Protein AF-A0A4Y2JJT5-F1 (afdb_monomer)

Organism: Araneus ventricosus (NCBI:txid182803)

Nearest PDB structures (foldseek):
  2rl7-assembly2_C  TM=3.312E-01  e=3.779E+00  Bos taurus
  2rl7-assembly1_A  TM=3.208E-01  e=4.537E+00  Bos taurus
  3k42-assembly1_A  TM=3.263E-01  e=5.447E+00  Bos taurus
  2rl7-assembly2_D  TM=2.898E-01  e=3.779E+00  Bos taurus
  3k43-assembly1_B  TM=3.212E-01  e=6.950E+00  Bos taurus

Sequence (111 aa):
MHGGRCIGHNSCLCPKEYRGSRCEYPLSNCEGHDRFASVGYKCMMTDKETVCNVSCSSTGMALQPPEPITYICSLDGTWHPDLKPICVSDLLEFQNHFIAALTQMPKEEDR

Solvent-accessible surface area (backbone atoms only — not comparable to full-atom values): 6390 Å² total; per-residue (Å²): 86,77,83,35,51,72,80,53,90,74,38,35,52,42,46,96,59,32,30,35,55,54,17,76,27,51,54,72,46,58,64,54,64,83,56,40,69,61,40,40,72,52,75,49,80,57,68,68,36,33,44,30,42,54,43,55,85,53,90,67,40,38,50,42,64,76,65,78,49,61,36,39,20,41,59,89,36,54,53,39,67,87,70,66,54,36,56,44,50,46,74,57,57,53,49,53,52,49,51,52,56,60,72,65,53,76,78,81,77,89,126

Mean predicted aligned error: 9.92 Å

InterPro domains:
  IPR000742 EGF-like domain [PS00022] (12-23)
  IPR000742 EGF-like domain [PS50026] (1-24)

pLDDT: mean 83.2, std 14.72, range [44.28, 96.69]

Radius of gyration: 21.82 Å; Cα contacts (8 Å, |Δi|>4): 167; chains: 1; bounding box: 47×32×73 Å

Secondary structure (DSSP, 8-state):
-TT-EEEETTEEE--TTEETTTT-EEGGGG--TTTSTTSEEEEEE-SSEEEEEEE--STTEEEESS---EEEEETTS-EES----EEEEHHHHHHHHHHHHHHTS------

Structure (mmCIF, N/CA/C/O backbone):
data_AF-A0A4Y2JJT5-F1
#
_entry.id   AF-A0A4Y2JJT5-F1
#
loop_
_atom_site.group_PDB
_atom_site.id
_atom_site.type_symbol
_atom_site.label_atom_id
_atom_site.label_alt_id
_atom_site.label_comp_id
_atom_site.label_asym_id
_atom_site.label_entity_id
_atom_site.label_seq_id
_atom_site.pdbx_PDB_ins_code
_atom_site.Cartn_x
_atom_site.Cartn_y
_atom_site.Cartn_z
_atom_site.occupancy
_atom_site.B_iso_or_equiv
_atom_site.auth_seq_id
_atom_site.auth_comp_id
_atom_site.auth_asym_id
_atom_site.auth_atom_id
_atom_site.pdbx_PDB_model_num
ATOM 1 N N . MET A 1 1 ? 12.243 -4.588 -21.760 1.00 61.12 1 MET A N 1
ATOM 2 C CA . MET A 1 1 ? 11.094 -4.729 -20.842 1.00 61.12 1 MET A CA 1
ATOM 3 C C . MET A 1 1 ? 10.263 -3.464 -20.919 1.00 61.12 1 MET A C 1
ATOM 5 O O . MET A 1 1 ? 10.859 -2.409 -21.104 1.00 61.12 1 MET A O 1
ATOM 9 N N . HIS A 1 2 ? 8.935 -3.632 -20.913 1.00 76.62 2 HIS A N 1
ATOM 10 C CA . HIS A 1 2 ? 7.842 -2.643 -20.975 1.00 76.62 2 HIS A CA 1
ATOM 11 C C . HIS A 1 2 ? 8.182 -1.205 -21.428 1.00 76.62 2 HIS A C 1
ATOM 13 O O . HIS A 1 2 ? 7.731 -0.251 -20.823 1.00 76.62 2 HIS A O 1
ATOM 19 N N . GLY A 1 3 ? 8.971 -1.016 -22.492 1.00 76.06 3 GLY A N 1
ATOM 20 C CA . GLY A 1 3 ? 9.296 0.312 -23.035 1.00 76.06 3 GLY A CA 1
ATOM 21 C C . GLY A 1 3 ? 10.244 1.194 -22.201 1.00 76.06 3 GLY A C 1
ATOM 22 O O . GLY A 1 3 ? 10.357 2.380 -22.500 1.00 76.06 3 GLY A O 1
ATOM 23 N N . GLY A 1 4 ? 10.930 0.663 -21.182 1.00 81.44 4 GLY A N 1
ATOM 24 C CA . GLY A 1 4 ? 11.879 1.439 -20.371 1.00 81.44 4 GLY A CA 1
ATOM 25 C C . GLY A 1 4 ? 13.192 1.773 -21.096 1.00 81.44 4 GLY A C 1
ATOM 26 O O . GLY A 1 4 ? 13.672 0.995 -21.924 1.00 81.44 4 GLY A O 1
ATOM 27 N N . ARG A 1 5 ? 13.811 2.914 -20.757 1.00 86.75 5 ARG A N 1
ATOM 28 C CA . ARG A 1 5 ? 15.121 3.340 -21.289 1.00 86.75 5 ARG A CA 1
ATOM 29 C C . ARG A 1 5 ? 16.217 3.135 -20.249 1.00 86.75 5 ARG A C 1
ATOM 31 O O . ARG A 1 5 ? 16.255 3.844 -19.248 1.00 86.75 5 ARG A O 1
ATOM 38 N N . CYS A 1 6 ? 17.131 2.203 -20.497 1.00 85.31 6 CYS 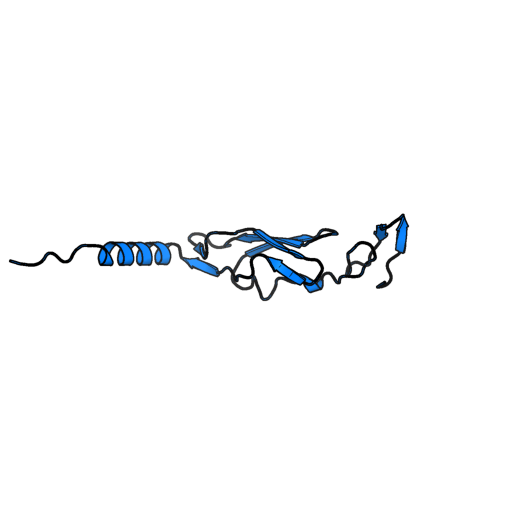A N 1
ATOM 39 C CA . CYS A 1 6 ? 18.235 1.937 -19.577 1.00 85.31 6 CYS A CA 1
ATOM 40 C C . CYS A 1 6 ? 19.325 3.006 -19.683 1.00 85.31 6 CYS A C 1
ATOM 42 O O . CYS A 1 6 ? 19.784 3.331 -20.777 1.00 85.31 6 CYS A O 1
ATOM 44 N N . ILE A 1 7 ? 19.688 3.582 -18.537 1.00 87.50 7 ILE A N 1
ATOM 45 C CA . ILE A 1 7 ? 20.635 4.702 -18.424 1.00 87.50 7 ILE A CA 1
ATOM 46 C C . ILE A 1 7 ? 21.946 4.299 -17.738 1.00 87.50 7 ILE A C 1
ATOM 48 O O . ILE A 1 7 ? 22.876 5.097 -17.687 1.00 87.50 7 ILE A O 1
ATOM 52 N N . GLY A 1 8 ? 22.042 3.063 -17.244 1.00 79.81 8 GLY A N 1
ATOM 53 C CA . GLY A 1 8 ? 23.246 2.501 -16.640 1.00 79.81 8 GLY A CA 1
ATOM 54 C C . GLY A 1 8 ? 23.084 1.014 -16.326 1.00 79.81 8 GLY A C 1
ATOM 55 O O . GLY A 1 8 ? 22.055 0.408 -16.634 1.00 79.81 8 GLY A O 1
ATOM 56 N N . HIS A 1 9 ? 24.098 0.420 -15.694 1.00 77.69 9 HIS A N 1
ATOM 57 C CA . HIS A 1 9 ? 24.015 -0.962 -15.219 1.00 77.69 9 HIS A CA 1
ATOM 58 C C . HIS A 1 9 ? 22.890 -1.099 -14.185 1.00 77.69 9 HIS A C 1
ATOM 60 O O . HIS A 1 9 ? 22.898 -0.414 -13.167 1.00 77.69 9 HIS A O 1
ATOM 66 N N . ASN A 1 10 ? 21.929 -1.986 -14.460 1.00 74.00 10 ASN A N 1
ATOM 67 C CA . ASN A 1 10 ? 20.765 -2.280 -13.611 1.00 74.00 10 ASN A CA 1
ATOM 68 C C . ASN A 1 10 ? 19.880 -1.068 -13.265 1.00 74.00 10 ASN A C 1
ATOM 70 O O . ASN A 1 10 ? 19.133 -1.114 -12.290 1.00 74.00 10 ASN A O 1
ATOM 74 N N . SER A 1 11 ? 19.953 0.009 -14.053 1.00 79.06 11 SER A N 1
ATOM 75 C CA . SER A 1 11 ? 19.141 1.207 -13.854 1.00 79.06 11 SER A CA 1
ATOM 76 C C . SER A 1 11 ? 18.452 1.603 -15.154 1.00 79.06 11 SER A C 1
ATOM 78 O O . SER A 1 11 ? 19.098 1.984 -16.140 1.00 79.06 11 SER A O 1
ATOM 80 N N . CYS A 1 12 ? 17.123 1.509 -15.152 1.00 86.44 12 CYS A N 1
ATOM 81 C CA . CYS A 1 12 ? 16.289 1.888 -16.280 1.00 86.44 12 CYS A CA 1
ATOM 82 C C . CYS A 1 12 ? 15.226 2.906 -15.865 1.00 86.44 12 CYS A C 1
ATOM 84 O O . CYS A 1 12 ? 14.631 2.820 -14.797 1.00 86.44 12 CYS A O 1
ATOM 86 N N . LEU A 1 13 ? 15.002 3.889 -16.736 1.00 88.88 13 LEU A N 1
ATOM 87 C CA . LEU A 1 13 ? 13.892 4.823 -16.637 1.00 88.88 13 LEU A CA 1
ATOM 88 C C . LEU A 1 13 ? 12.639 4.121 -17.144 1.00 88.88 13 LEU A C 1
ATOM 90 O O . LEU A 1 13 ? 12.539 3.811 -18.335 1.00 88.88 13 LEU A O 1
ATOM 94 N N . CYS A 1 14 ? 11.712 3.859 -16.234 1.00 89.31 14 CYS A N 1
ATOM 95 C CA . CYS A 1 14 ? 10.481 3.149 -16.539 1.00 89.31 14 CYS A CA 1
ATOM 96 C C . CYS A 1 14 ? 9.358 4.104 -16.948 1.00 89.31 14 CYS A C 1
ATOM 98 O O . CYS A 1 14 ? 9.336 5.255 -16.498 1.00 89.31 14 CYS A O 1
ATOM 100 N N . PRO A 1 15 ? 8.412 3.646 -17.789 1.00 91.19 15 PRO A N 1
ATOM 101 C CA . PRO A 1 15 ? 7.136 4.333 -17.940 1.00 91.19 15 PRO A CA 1
ATOM 102 C C . PRO A 1 15 ? 6.416 4.448 -16.597 1.00 91.19 15 PRO A C 1
ATOM 104 O O . PRO A 1 15 ? 6.734 3.732 -15.647 1.00 91.19 15 PRO A O 1
ATOM 107 N N . LYS A 1 16 ? 5.417 5.331 -16.534 1.00 88.88 16 LYS A N 1
ATOM 108 C CA . LYS A 1 16 ? 4.711 5.657 -15.288 1.00 88.88 16 LYS A CA 1
ATOM 109 C C . LYS A 1 16 ? 3.995 4.458 -14.673 1.00 88.88 16 LYS A C 1
ATOM 111 O O . LYS A 1 16 ? 3.671 4.509 -13.499 1.00 88.88 16 LYS A O 1
ATOM 116 N N . GLU A 1 17 ? 3.756 3.408 -15.445 1.00 91.44 17 GLU A N 1
ATOM 117 C CA . GLU A 1 17 ? 2.997 2.226 -15.057 1.00 91.44 17 GLU A CA 1
ATOM 118 C C . GLU A 1 17 ? 3.892 1.047 -14.647 1.00 91.44 17 GLU A C 1
ATOM 120 O O . GLU A 1 17 ? 3.366 0.006 -14.266 1.00 91.44 17 GLU A O 1
ATOM 125 N N . TYR A 1 18 ? 5.224 1.184 -14.699 1.00 92.19 18 TYR A N 1
ATOM 126 C CA . TYR A 1 18 ? 6.166 0.089 -14.439 1.00 92.19 18 TYR A CA 1
ATOM 127 C C . TYR A 1 18 ? 7.321 0.498 -13.520 1.00 92.19 18 TYR A C 1
ATOM 129 O O . TYR A 1 18 ? 7.707 1.662 -13.441 1.00 92.19 18 TYR A O 1
ATOM 137 N N . ARG A 1 19 ? 7.914 -0.492 -12.851 1.00 91.12 19 ARG A N 1
ATOM 138 C CA . ARG A 1 19 ? 9.062 -0.354 -11.946 1.00 91.12 19 ARG A CA 1
ATOM 139 C C . ARG A 1 19 ? 9.942 -1.607 -11.944 1.00 91.12 19 ARG A C 1
ATOM 141 O O . ARG A 1 19 ? 9.640 -2.596 -12.612 1.00 91.12 19 ARG A O 1
ATOM 148 N N . GLY A 1 20 ? 11.027 -1.553 -11.176 1.00 88.56 20 GLY A N 1
ATOM 149 C CA . GLY A 1 20 ? 12.063 -2.583 -11.117 1.00 88.56 20 GLY A CA 1
ATOM 150 C C . GLY A 1 20 ? 13.293 -2.219 -11.946 1.00 88.56 20 GLY A C 1
ATOM 151 O O . GLY A 1 20 ? 13.279 -1.275 -12.737 1.00 88.56 20 GLY A O 1
ATOM 152 N N . SER A 1 21 ? 14.372 -2.981 -11.758 1.00 87.94 21 SER A N 1
ATOM 153 C CA . SER A 1 21 ? 15.687 -2.728 -12.374 1.00 87.94 21 SER A CA 1
ATOM 154 C C . SER A 1 21 ? 15.654 -2.670 -13.902 1.00 87.94 21 SER A C 1
ATOM 156 O O . SER A 1 21 ? 16.507 -2.047 -14.537 1.00 87.94 21 SER A O 1
ATOM 158 N N . ARG A 1 22 ? 14.658 -3.325 -14.495 1.00 87.50 22 ARG A N 1
ATOM 159 C CA . ARG A 1 22 ? 14.451 -3.437 -15.930 1.00 87.50 22 ARG A CA 1
ATOM 160 C C . ARG A 1 22 ? 13.030 -3.034 -16.326 1.00 87.50 22 ARG A C 1
ATOM 162 O O . ARG A 1 22 ? 12.684 -3.233 -17.483 1.00 87.50 22 ARG A O 1
ATOM 169 N N . CYS A 1 23 ? 12.240 -2.423 -15.442 1.00 89.75 23 CYS A N 1
ATOM 170 C CA . CYS A 1 23 ? 10.835 -2.075 -15.684 1.00 89.75 23 CYS A CA 1
ATOM 171 C C . CYS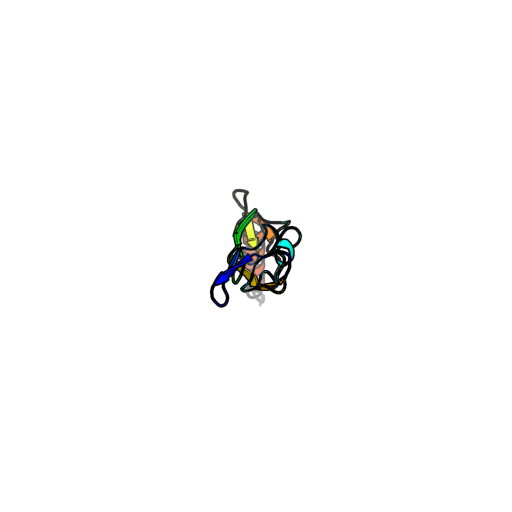 A 1 23 ? 9.953 -3.302 -15.924 1.00 89.75 23 CYS A C 1
ATOM 173 O O . CYS A 1 23 ? 9.192 -3.350 -16.887 1.00 89.75 23 CYS A O 1
ATOM 175 N N . GLU A 1 24 ? 10.130 -4.327 -15.102 1.00 89.69 24 GLU A N 1
ATOM 176 C CA . GLU A 1 24 ? 9.519 -5.644 -15.239 1.00 89.69 24 GLU A CA 1
ATOM 177 C C . GLU A 1 24 ? 8.242 -5.840 -14.419 1.00 89.69 24 GLU A C 1
ATOM 179 O O . GLU A 1 24 ? 7.481 -6.761 -14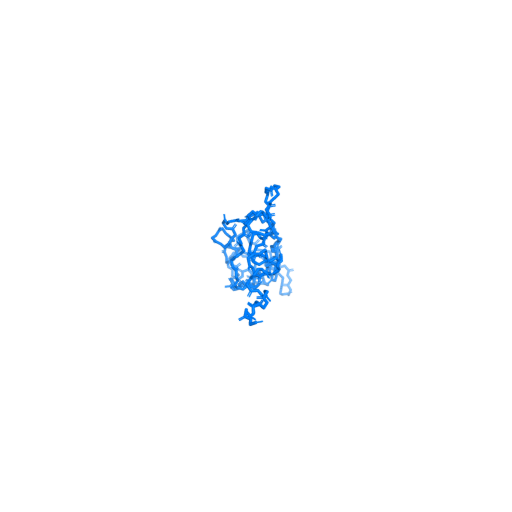.704 1.00 89.69 24 GLU A O 1
ATOM 184 N N . TYR A 1 25 ? 7.981 -4.962 -13.451 1.00 93.06 25 TYR A N 1
ATOM 185 C CA . TYR A 1 25 ? 6.827 -5.062 -12.564 1.00 93.06 25 TYR A CA 1
ATOM 186 C C . TYR A 1 25 ? 5.868 -3.901 -12.812 1.00 93.06 25 TYR A C 1
ATOM 188 O O . TYR A 1 25 ? 6.292 -2.747 -12.705 1.00 93.06 25 TYR A O 1
ATOM 196 N N . PRO A 1 26 ? 4.590 -4.147 -13.136 1.00 93.25 26 PRO A N 1
ATOM 197 C CA . PRO A 1 26 ? 3.615 -3.074 -13.229 1.00 93.25 26 PRO A CA 1
ATOM 198 C C . PRO A 1 26 ? 3.312 -2.500 -11.836 1.00 93.25 26 PRO A C 1
ATOM 200 O O . PRO A 1 26 ? 3.289 -3.220 -10.836 1.00 93.25 26 PRO A O 1
ATOM 203 N N . LEU A 1 27 ? 3.051 -1.194 -11.756 1.00 91.31 27 LEU A N 1
ATOM 204 C CA . LEU A 1 27 ? 2.646 -0.544 -10.503 1.00 91.31 27 LEU A CA 1
ATOM 205 C C . LEU A 1 27 ? 1.313 -1.091 -9.975 1.00 91.31 27 LEU A C 1
ATOM 207 O O . LEU A 1 27 ? 1.120 -1.150 -8.762 1.00 91.31 27 LEU A O 1
ATOM 211 N N . SER A 1 28 ? 0.435 -1.559 -10.869 1.00 92.38 28 SER A N 1
ATOM 212 C CA . SER A 1 28 ? -0.867 -2.146 -10.527 1.00 92.38 28 SER A CA 1
ATOM 213 C C . SER A 1 28 ? -0.772 -3.423 -9.689 1.00 92.38 28 SER A C 1
ATOM 215 O O . SER A 1 28 ? -1.748 -3.788 -9.045 1.00 92.38 28 SER A O 1
ATOM 217 N N . ASN A 1 29 ? 0.394 -4.083 -9.628 1.00 93.50 29 ASN A N 1
ATOM 218 C CA . ASN A 1 29 ? 0.605 -5.224 -8.726 1.00 93.50 29 ASN A CA 1
ATOM 219 C C . ASN A 1 29 ? 0.296 -4.878 -7.260 1.00 93.50 29 ASN A C 1
ATOM 221 O O . ASN A 1 29 ? -0.081 -5.750 -6.486 1.00 93.50 29 ASN A O 1
ATOM 225 N N . CYS A 1 30 ? 0.462 -3.609 -6.880 1.00 93.12 30 CYS A N 1
ATOM 226 C CA . CYS A 1 30 ? 0.270 -3.121 -5.518 1.00 93.12 30 CYS A CA 1
ATOM 227 C C . CYS A 1 30 ? -0.909 -2.149 -5.402 1.00 93.12 30 CYS A C 1
ATOM 229 O O . CYS A 1 30 ? -0.899 -1.251 -4.558 1.00 93.12 30 CYS A O 1
ATOM 231 N N . GLU A 1 31 ? -1.929 -2.296 -6.245 1.00 86.31 31 GLU A N 1
ATOM 232 C CA . GLU A 1 31 ? -3.149 -1.505 -6.121 1.00 86.31 31 GLU A CA 1
ATOM 233 C C . GLU A 1 31 ? -3.942 -1.950 -4.877 1.00 86.31 31 GLU A C 1
ATOM 235 O O . GLU A 1 31 ? -4.457 -3.062 -4.792 1.00 86.31 31 GLU A O 1
ATOM 240 N N . GLY A 1 32 ? -3.988 -1.087 -3.858 1.00 75.00 32 GLY A N 1
ATOM 241 C CA . GLY A 1 32 ? -4.528 -1.410 -2.531 1.00 75.00 32 GLY A CA 1
ATOM 242 C C . GLY A 1 32 ? -6.048 -1.282 -2.382 1.00 75.00 32 GLY A C 1
ATOM 243 O O . GLY A 1 32 ? -6.538 -1.372 -1.255 1.00 75.00 32 GLY A O 1
ATOM 244 N N . HIS A 1 33 ? -6.791 -1.052 -3.472 1.00 76.69 33 HIS A N 1
ATOM 245 C CA . HIS A 1 33 ? -8.205 -0.660 -3.424 1.00 76.69 33 HIS A CA 1
ATOM 246 C C . HIS A 1 33 ? -9.081 -1.667 -2.654 1.00 76.69 33 HIS A C 1
ATOM 248 O O . HIS A 1 33 ? -9.832 -1.271 -1.767 1.00 76.69 33 HIS A O 1
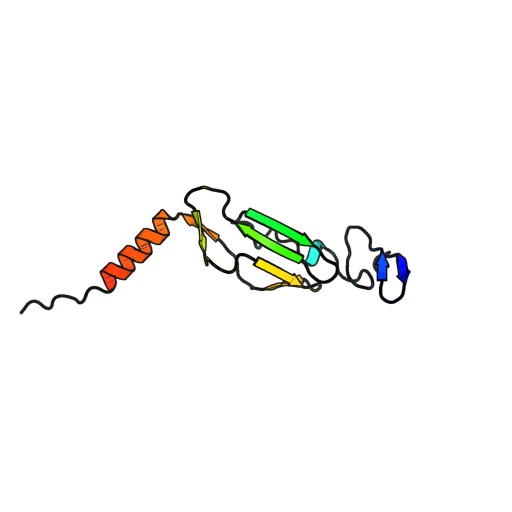ATOM 254 N N . ASP A 1 34 ? -8.918 -2.969 -2.900 1.00 85.25 34 ASP A N 1
ATOM 255 C CA . ASP A 1 34 ? -9.740 -4.002 -2.251 1.00 85.25 34 ASP A CA 1
ATOM 256 C C . ASP A 1 34 ? -9.241 -4.402 -0.853 1.00 85.25 34 ASP A C 1
ATOM 258 O O . ASP A 1 34 ? -10.005 -4.921 -0.034 1.00 85.25 34 ASP A O 1
ATOM 262 N N . ARG A 1 35 ? -7.951 -4.188 -0.558 1.00 88.69 35 ARG A N 1
ATOM 263 C CA . ARG A 1 35 ? -7.348 -4.541 0.740 1.00 88.69 35 ARG A CA 1
ATOM 264 C C . ARG A 1 35 ? -7.656 -3.498 1.805 1.00 88.69 35 ARG A C 1
ATOM 266 O O . ARG A 1 35 ? -7.908 -3.858 2.952 1.00 88.69 35 ARG A O 1
ATOM 273 N N . PHE A 1 36 ? -7.633 -2.227 1.422 1.00 92.88 36 PHE A N 1
ATOM 274 C CA . PHE A 1 36 ? -7.813 -1.099 2.329 1.00 92.88 36 PHE A CA 1
ATOM 275 C C . PHE A 1 36 ? -9.179 -0.423 2.164 1.00 92.88 36 PHE A C 1
ATOM 277 O O . PHE A 1 36 ? -9.364 0.686 2.645 1.00 92.88 36 PHE A O 1
ATOM 284 N N . ALA A 1 37 ? -10.154 -1.088 1.532 1.00 90.44 37 ALA A N 1
ATOM 285 C CA . ALA A 1 37 ? -11.493 -0.544 1.278 1.00 90.44 37 ALA A CA 1
ATOM 286 C C . ALA A 1 37 ? -12.219 -0.034 2.541 1.00 90.44 37 ALA A C 1
ATOM 288 O O . ALA A 1 37 ? -13.077 0.841 2.454 1.00 90.44 37 ALA A O 1
ATOM 289 N N . SER A 1 38 ? -11.887 -0.580 3.716 1.00 90.94 38 SER A N 1
ATOM 290 C CA . SER A 1 38 ? -12.514 -0.241 5.001 1.00 90.94 38 SER A CA 1
ATOM 291 C C . SER A 1 38 ? -11.721 0.762 5.847 1.00 90.94 38 SER A C 1
ATOM 293 O O . SER A 1 38 ? -12.137 1.059 6.967 1.00 90.94 38 SER A O 1
ATOM 295 N N . VAL A 1 39 ? -10.585 1.272 5.356 1.00 93.56 39 VAL A N 1
ATOM 296 C CA . VAL A 1 39 ? -9.694 2.180 6.100 1.00 93.56 39 VAL A CA 1
ATOM 297 C C . VAL A 1 39 ? -9.167 3.306 5.205 1.00 93.56 39 VAL A C 1
ATOM 299 O O . VAL A 1 39 ? -9.150 3.207 3.982 1.00 93.56 39 VAL A O 1
ATOM 302 N N . GLY A 1 40 ? -8.688 4.393 5.808 1.00 93.62 40 GLY A N 1
ATOM 303 C CA . GLY A 1 40 ? -7.869 5.366 5.087 1.00 93.62 40 GLY A CA 1
ATOM 304 C C . GLY A 1 40 ? -6.445 4.834 4.920 1.00 93.62 40 GLY A C 1
ATOM 305 O O . GLY A 1 40 ? -5.921 4.187 5.826 1.00 93.62 40 GLY A O 1
ATOM 306 N N . TYR A 1 41 ? -5.795 5.117 3.791 1.00 94.44 41 TYR A N 1
ATOM 307 C CA . TYR A 1 41 ? -4.412 4.695 3.564 1.00 94.44 41 TYR A CA 1
ATOM 308 C C . TYR A 1 41 ? -3.611 5.697 2.727 1.00 94.44 41 TYR A C 1
ATOM 310 O O . TYR A 1 41 ? -4.158 6.443 1.912 1.00 94.44 41 TYR A O 1
ATOM 318 N N . LYS A 1 42 ? -2.291 5.719 2.934 1.00 94.31 42 LYS A N 1
ATOM 319 C CA . LYS A 1 42 ? -1.326 6.506 2.152 1.00 94.31 42 LYS A CA 1
ATOM 320 C C . LYS A 1 42 ? -0.138 5.636 1.774 1.00 94.31 42 LYS A C 1
ATOM 322 O O . LYS A 1 42 ? 0.551 5.129 2.656 1.00 94.31 42 LYS A O 1
ATOM 327 N N . CYS A 1 43 ? 0.112 5.505 0.475 1.00 93.81 43 CYS A N 1
ATOM 328 C CA . CYS A 1 43 ? 1.175 4.661 -0.058 1.00 93.81 43 CYS A CA 1
ATOM 329 C C . CYS A 1 43 ? 2.337 5.473 -0.628 1.00 93.81 43 CYS A C 1
ATOM 331 O O . CYS A 1 43 ? 2.142 6.490 -1.293 1.00 93.81 43 CYS A O 1
ATOM 333 N N . MET A 1 44 ? 3.546 4.969 -0.408 1.00 93.94 44 MET A N 1
ATOM 334 C CA . MET A 1 44 ? 4.790 5.432 -1.002 1.00 93.94 44 MET A CA 1
ATOM 335 C C . MET A 1 44 ? 5.373 4.304 -1.854 1.00 93.94 44 MET A C 1
ATOM 337 O O . MET A 1 44 ? 5.675 3.224 -1.350 1.00 93.94 44 MET A O 1
ATOM 341 N N . MET A 1 45 ? 5.519 4.550 -3.154 1.00 91.00 45 MET A N 1
ATOM 342 C CA . MET A 1 45 ? 6.081 3.587 -4.102 1.00 91.00 45 MET A CA 1
ATOM 343 C C . MET A 1 45 ? 7.590 3.795 -4.248 1.00 91.00 45 MET A C 1
ATOM 345 O O . MET A 1 45 ? 8.056 4.927 -4.371 1.00 91.00 45 MET A O 1
ATOM 349 N N . THR A 1 46 ? 8.341 2.697 -4.282 1.00 88.88 46 THR A N 1
ATOM 350 C CA . THR A 1 46 ? 9.785 2.666 -4.547 1.00 88.88 46 THR A CA 1
ATOM 351 C C . THR A 1 46 ? 10.104 1.691 -5.684 1.00 88.88 46 THR A C 1
ATOM 353 O O . THR A 1 46 ? 9.238 0.965 -6.187 1.00 88.88 46 THR A O 1
ATOM 356 N N . ASP A 1 47 ? 11.372 1.642 -6.083 1.00 85.69 47 ASP A N 1
ATOM 357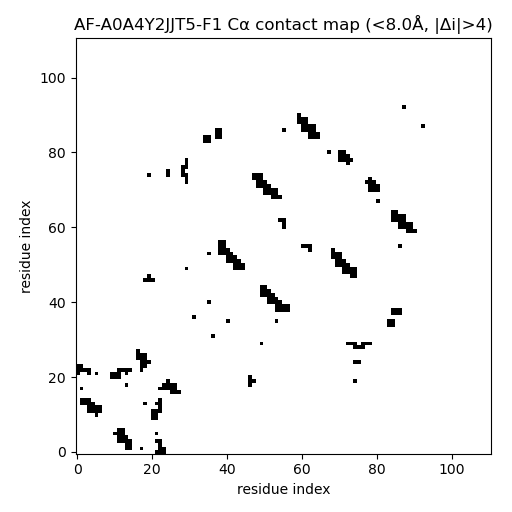 C CA . ASP A 1 47 ? 11.895 0.678 -7.052 1.00 85.69 47 ASP A CA 1
ATOM 358 C C . ASP A 1 47 ? 11.849 -0.779 -6.554 1.00 85.69 47 ASP A C 1
ATOM 360 O O . ASP A 1 47 ? 11.874 -1.692 -7.378 1.00 85.69 47 ASP A O 1
ATOM 364 N N . LYS A 1 48 ? 11.738 -1.000 -5.235 1.00 88.88 48 LYS A N 1
ATOM 365 C CA . LYS A 1 48 ? 11.788 -2.327 -4.592 1.00 88.88 48 LYS A CA 1
ATOM 366 C C . LYS A 1 48 ? 10.466 -2.777 -3.983 1.00 88.88 48 LYS A C 1
ATOM 368 O O . LYS A 1 48 ? 10.180 -3.966 -3.942 1.00 88.88 48 LYS A O 1
ATOM 373 N N . GLU A 1 49 ? 9.638 -1.844 -3.536 1.00 94.69 49 GLU A N 1
ATOM 374 C CA . GLU A 1 49 ? 8.400 -2.141 -2.809 1.00 94.69 49 GLU A CA 1
ATOM 375 C C . GLU A 1 49 ? 7.447 -0.942 -2.786 1.00 94.69 49 GLU A C 1
ATOM 377 O O . GLU A 1 49 ? 7.827 0.182 -3.118 1.00 94.69 49 GLU A O 1
ATOM 382 N N . THR A 1 50 ? 6.199 -1.181 -2.401 1.00 95.31 50 THR A N 1
ATOM 383 C CA . THR A 1 50 ? 5.236 -0.128 -2.064 1.00 95.31 50 THR A CA 1
ATOM 384 C C . THR A 1 50 ? 4.917 -0.218 -0.582 1.00 95.31 50 THR A C 1
ATOM 386 O O . THR A 1 50 ? 4.500 -1.273 -0.120 1.00 95.31 50 THR A O 1
ATOM 389 N N . VAL A 1 51 ? 5.093 0.874 0.154 1.00 95.94 51 VAL A N 1
ATOM 390 C CA . VAL A 1 51 ? 4.841 0.935 1.598 1.00 95.94 51 VAL A CA 1
ATOM 391 C C . VAL A 1 51 ? 3.601 1.782 1.852 1.00 95.94 51 VAL A C 1
ATOM 393 O O . VAL A 1 51 ? 3.580 2.963 1.512 1.00 95.94 51 VAL A O 1
ATOM 396 N N . CYS A 1 52 ? 2.569 1.200 2.452 1.00 95.56 52 CYS A N 1
ATOM 397 C CA . CYS A 1 52 ? 1.310 1.861 2.772 1.00 95.56 52 CYS A CA 1
ATOM 398 C C . CYS A 1 52 ? 1.116 1.972 4.281 1.00 95.56 52 CYS A C 1
ATOM 400 O O . CYS A 1 52 ? 1.208 0.980 4.998 1.00 95.56 52 CYS A O 1
ATOM 402 N N . ASN A 1 53 ? 0.801 3.178 4.745 1.00 96.00 53 ASN A N 1
ATOM 403 C CA . ASN A 1 53 ? 0.372 3.430 6.115 1.00 96.00 53 ASN A CA 1
ATOM 404 C C . ASN A 1 53 ? -1.153 3.508 6.143 1.00 96.00 53 ASN A C 1
ATOM 406 O O . ASN A 1 53 ? -1.732 4.242 5.335 1.00 96.00 53 ASN A O 1
ATOM 410 N N . VAL A 1 54 ? -1.787 2.773 7.052 1.00 95.19 54 VAL A N 1
ATOM 411 C CA . VAL A 1 54 ? -3.247 2.750 7.222 1.00 95.19 54 VAL A CA 1
ATOM 412 C C . VAL A 1 54 ? -3.674 3.507 8.478 1.00 95.19 54 VAL A C 1
ATOM 414 O O . VAL A 1 54 ? -2.936 3.583 9.457 1.00 95.19 54 VAL A O 1
ATOM 417 N N . SER A 1 55 ? -4.870 4.088 8.450 1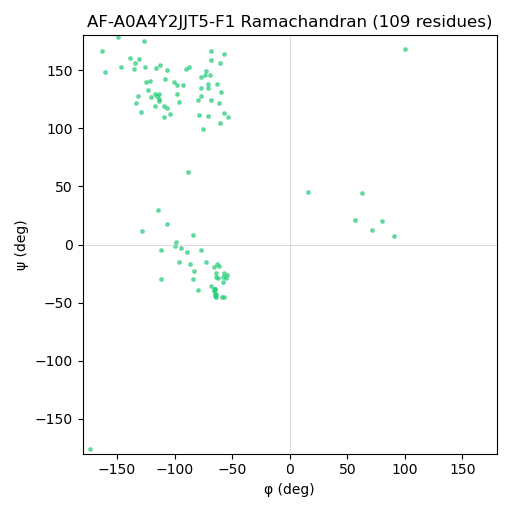.00 94.44 55 SER A N 1
ATOM 418 C CA . SER A 1 55 ? -5.439 4.858 9.560 1.00 94.44 55 SER A CA 1
ATOM 419 C C . SER A 1 55 ? -6.957 4.979 9.438 1.00 94.44 55 SER A C 1
ATOM 421 O O . SER A 1 55 ? -7.483 5.110 8.331 1.00 94.44 55 SER A O 1
ATOM 423 N N . CYS A 1 56 ? -7.666 5.045 10.563 1.00 94.44 56 CYS A N 1
ATOM 424 C CA . CYS A 1 56 ? -9.084 5.400 10.572 1.00 94.44 56 CYS A CA 1
ATOM 425 C C . CYS A 1 56 ? -9.271 6.911 10.385 1.00 94.44 56 CYS A C 1
ATOM 427 O O . CYS A 1 56 ? -8.566 7.715 10.988 1.00 94.44 56 CYS A O 1
ATOM 429 N N . SER A 1 57 ? -10.201 7.307 9.511 1.00 87.62 57 SER A N 1
ATOM 430 C CA . SER A 1 57 ? -10.447 8.726 9.192 1.00 87.62 57 SER A CA 1
ATOM 431 C C . SER A 1 57 ? -11.434 9.407 10.142 1.00 87.62 57 SER A C 1
ATOM 433 O O . SER A 1 57 ? -11.498 10.633 10.180 1.00 87.62 57 SER A O 1
ATOM 435 N N . SER A 1 58 ? -12.210 8.631 10.899 1.00 87.69 58 SER A N 1
ATOM 436 C CA . SER A 1 58 ? -13.233 9.140 11.812 1.00 87.69 58 SER A CA 1
ATOM 437 C C . SER A 1 58 ? -12.739 9.136 13.254 1.00 87.69 58 SER A C 1
ATOM 439 O O . SER A 1 58 ? -12.093 8.192 13.701 1.00 87.69 58 SER A O 1
ATOM 441 N N . THR A 1 59 ? -13.080 10.187 13.998 1.00 86.75 59 THR A N 1
ATOM 442 C CA . THR A 1 59 ? -12.850 10.260 15.445 1.00 86.75 59 THR A CA 1
ATOM 443 C C . THR A 1 59 ? -13.658 9.180 16.168 1.00 86.75 59 THR A C 1
ATOM 445 O O . THR A 1 59 ? -14.825 8.969 15.841 1.00 86.75 59 THR A O 1
ATOM 448 N N . GLY A 1 60 ? -13.058 8.527 17.166 1.00 85.75 60 GLY A N 1
ATOM 449 C CA . GLY A 1 60 ? -13.712 7.461 17.933 1.00 85.75 60 GLY A CA 1
ATOM 450 C C . GLY A 1 60 ? -13.721 6.100 17.231 1.00 85.75 60 GLY A C 1
ATOM 451 O O . GLY A 1 60 ? -14.583 5.271 17.531 1.00 85.75 60 GLY A O 1
ATOM 452 N N . MET A 1 61 ? -12.826 5.895 16.260 1.00 91.19 61 MET A N 1
ATOM 453 C CA . MET A 1 61 ? -12.588 4.602 15.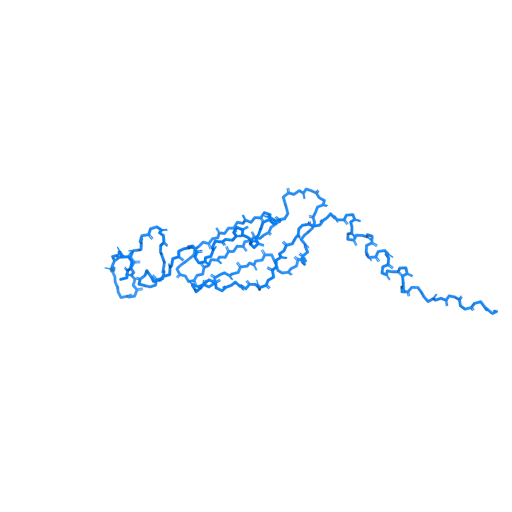625 1.00 91.19 61 MET A CA 1
ATOM 454 C C . MET A 1 61 ? -11.132 4.168 15.782 1.00 91.19 61 MET A C 1
ATOM 456 O O . MET A 1 61 ? -10.216 4.968 15.567 1.00 91.19 61 MET A O 1
ATOM 460 N N . ALA A 1 62 ? -10.944 2.875 16.019 1.00 91.44 62 ALA A N 1
ATOM 461 C CA . ALA A 1 62 ? -9.650 2.219 16.102 1.00 91.44 62 ALA A CA 1
ATOM 462 C C . ALA A 1 62 ? -9.491 1.179 14.992 1.00 91.44 62 ALA A C 1
ATOM 464 O O . ALA A 1 62 ? -10.460 0.585 14.507 1.00 91.44 62 ALA A O 1
ATOM 465 N N . LEU A 1 63 ? -8.236 0.960 14.599 1.00 92.88 63 LEU A N 1
ATOM 466 C CA . LEU A 1 63 ? -7.869 -0.134 13.712 1.00 92.88 63 LEU A CA 1
ATOM 467 C C . LEU A 1 63 ? -7.998 -1.466 14.456 1.00 92.88 63 LEU A C 1
ATOM 469 O O . LEU A 1 63 ? -7.511 -1.606 15.576 1.00 92.88 63 LEU A O 1
ATOM 473 N N . GLN A 1 64 ? -8.597 -2.453 13.797 1.00 92.31 64 GLN A N 1
ATOM 474 C CA . GLN A 1 64 ? -8.545 -3.852 14.196 1.00 92.31 64 GLN A CA 1
ATOM 475 C C . GLN A 1 64 ? -7.917 -4.707 13.078 1.00 92.31 64 GLN A C 1
ATOM 477 O O . GLN A 1 64 ? -8.400 -4.667 11.940 1.00 92.31 64 GLN A O 1
ATOM 482 N N . PRO A 1 65 ? -6.874 -5.506 13.383 1.00 88.44 65 PRO A N 1
ATOM 483 C CA . PRO A 1 65 ? -6.074 -5.432 14.611 1.00 88.44 65 PRO A CA 1
ATOM 484 C C . PRO A 1 65 ? -5.388 -4.054 14.749 1.00 88.44 65 PRO A C 1
ATOM 486 O O . PRO A 1 65 ? -5.177 -3.381 13.737 1.00 88.44 65 PRO A O 1
ATOM 489 N N . PRO A 1 66 ? -5.033 -3.623 15.975 1.00 88.19 66 PRO A N 1
ATOM 490 C CA . PRO A 1 66 ? -4.391 -2.323 16.191 1.00 88.19 66 PRO A CA 1
ATOM 491 C C . PRO A 1 66 ? -3.015 -2.228 15.522 1.00 88.19 66 PRO A C 1
ATOM 493 O O . PRO A 1 66 ? -2.566 -1.137 15.177 1.00 88.19 66 PRO A O 1
ATOM 496 N N . GLU A 1 67 ? -2.367 -3.372 15.290 1.00 90.31 67 GLU A N 1
ATOM 497 C CA . GLU A 1 67 ? -1.115 -3.482 14.555 1.00 90.31 67 GLU A CA 1
ATOM 498 C C . GLU A 1 67 ? -1.147 -4.644 13.546 1.00 90.31 67 GLU A C 1
ATOM 500 O O . GLU A 1 67 ? -1.815 -5.654 13.785 1.00 90.31 67 GLU A O 1
ATOM 505 N N . PRO A 1 68 ? -0.388 -4.539 12.439 1.00 92.94 68 PRO A N 1
ATOM 506 C CA . PRO A 1 68 ? 0.473 -3.412 12.080 1.00 92.94 68 PRO A CA 1
ATOM 507 C C . PRO A 1 68 ? -0.271 -2.321 11.299 1.00 92.94 68 PRO A C 1
ATOM 509 O O . PRO A 1 68 ? -1.217 -2.580 10.556 1.00 92.94 68 PRO A O 1
ATOM 512 N N . ILE A 1 69 ? 0.222 -1.087 11.424 1.00 95.25 69 ILE A N 1
ATOM 513 C CA . ILE A 1 69 ? -0.260 0.078 10.662 1.00 95.25 69 ILE A CA 1
ATOM 514 C C . ILE A 1 69 ? 0.477 0.274 9.328 1.00 95.25 69 ILE A C 1
ATOM 516 O O . ILE A 1 69 ? 0.093 1.128 8.530 1.00 95.25 69 ILE A O 1
ATOM 520 N N . THR A 1 70 ? 1.517 -0.524 9.078 1.00 96.69 70 THR A N 1
ATOM 521 C CA . THR A 1 70 ? 2.357 -0.462 7.878 1.00 96.69 70 THR A CA 1
ATOM 522 C C . THR A 1 70 ? 2.238 -1.759 7.093 1.00 96.69 70 THR A C 1
ATOM 524 O O . THR A 1 70 ? 2.429 -2.843 7.641 1.00 96.69 70 THR A O 1
ATOM 527 N N . TYR A 1 71 ? 1.967 -1.628 5.798 1.00 96.19 71 TYR A N 1
ATOM 528 C CA . TYR A 1 71 ? 1.831 -2.729 4.853 1.00 96.19 71 TYR A CA 1
ATOM 529 C C . TYR A 1 71 ? 2.820 -2.544 3.716 1.00 96.19 71 TYR A C 1
ATOM 531 O O . TYR A 1 71 ? 2.917 -1.461 3.141 1.00 96.19 71 TYR A O 1
ATOM 539 N N . ILE A 1 72 ? 3.530 -3.606 3.371 1.00 96.50 72 ILE A N 1
ATOM 540 C CA . ILE A 1 72 ? 4.546 -3.606 2.327 1.00 96.50 72 ILE A CA 1
ATOM 541 C C . ILE A 1 72 ? 4.076 -4.524 1.207 1.00 96.50 72 ILE A C 1
ATOM 543 O O . ILE A 1 72 ? 3.736 -5.677 1.450 1.00 96.50 72 ILE A O 1
ATOM 547 N N . CYS A 1 73 ? 4.067 -4.015 -0.018 1.00 96.38 73 CYS A N 1
ATOM 548 C CA . CYS A 1 73 ? 3.837 -4.793 -1.221 1.00 96.38 73 CYS A CA 1
ATOM 549 C C . CYS A 1 73 ? 5.138 -4.965 -1.995 1.00 96.38 73 CYS A C 1
ATOM 551 O O . CYS A 1 73 ? 5.732 -3.994 -2.488 1.00 96.38 73 CYS A O 1
ATOM 553 N N . SER A 1 74 ? 5.564 -6.213 -2.123 1.00 95.69 74 SER A N 1
ATOM 554 C CA . SER A 1 74 ? 6.705 -6.609 -2.935 1.00 95.69 74 SER A CA 1
ATOM 555 C C . SER A 1 74 ? 6.421 -6.418 -4.434 1.00 95.69 74 SER A C 1
ATOM 557 O O . SER A 1 74 ? 5.305 -6.132 -4.868 1.00 95.69 74 SER A O 1
ATOM 559 N N . LEU A 1 75 ? 7.470 -6.472 -5.255 1.00 93.44 75 LEU A N 1
ATOM 560 C CA . LEU A 1 75 ? 7.389 -6.230 -6.703 1.00 93.44 75 LEU A CA 1
ATOM 561 C C . LEU A 1 75 ? 6.416 -7.167 -7.438 1.00 93.44 75 LEU A C 1
ATOM 563 O O . LEU A 1 75 ? 5.760 -6.758 -8.395 1.00 93.44 75 LEU A O 1
ATOM 567 N N . ASP A 1 76 ? 6.288 -8.391 -6.948 1.00 92.69 76 ASP A N 1
ATOM 568 C CA . ASP A 1 76 ? 5.416 -9.458 -7.437 1.00 92.69 76 ASP A CA 1
ATOM 569 C C . ASP A 1 76 ? 3.934 -9.297 -7.050 1.00 92.69 76 ASP A C 1
ATOM 571 O O . ASP A 1 76 ? 3.105 -10.069 -7.522 1.00 92.69 76 ASP A O 1
ATOM 575 N N . GLY A 1 77 ? 3.585 -8.292 -6.240 1.00 93.31 77 GLY A N 1
ATOM 576 C CA . GLY A 1 77 ? 2.214 -8.070 -5.764 1.00 93.31 77 GLY A CA 1
ATOM 577 C C . GLY A 1 77 ? 1.891 -8.763 -4.440 1.00 93.31 77 GLY A C 1
ATOM 578 O O . GLY A 1 77 ? 0.741 -8.739 -3.995 1.00 93.31 77 GLY A O 1
ATOM 579 N N . THR A 1 78 ? 2.888 -9.359 -3.784 1.00 94.00 78 THR A N 1
ATOM 580 C CA . THR A 1 78 ? 2.700 -9.993 -2.479 1.00 94.00 78 THR A CA 1
ATOM 581 C C . THR A 1 78 ? 2.686 -8.938 -1.376 1.00 94.00 78 THR A C 1
ATOM 583 O O . THR A 1 78 ? 3.621 -8.148 -1.241 1.00 94.00 78 THR A O 1
ATOM 586 N N . TRP A 1 79 ? 1.615 -8.922 -0.579 1.00 95.25 79 TRP A N 1
ATOM 587 C CA . TRP A 1 79 ? 1.441 -7.997 0.540 1.00 95.25 79 TRP A CA 1
ATOM 588 C C . TRP A 1 79 ? 1.827 -8.633 1.870 1.00 95.25 79 TRP A C 1
ATOM 590 O O . TRP A 1 79 ? 1.416 -9.751 2.178 1.00 95.25 79 TRP A O 1
ATOM 600 N N . HIS A 1 80 ? 2.527 -7.863 2.698 1.00 95.44 80 HIS A N 1
ATOM 601 C CA . HIS A 1 80 ? 2.871 -8.228 4.060 1.00 95.44 80 HIS A CA 1
ATOM 602 C C . HIS A 1 80 ? 2.551 -7.088 5.045 1.00 95.44 80 HIS A C 1
ATOM 604 O O . HIS A 1 80 ? 2.995 -5.958 4.835 1.00 95.44 80 HIS A O 1
ATOM 610 N N . PRO A 1 81 ? 1.808 -7.371 6.129 1.00 94.12 81 PRO A N 1
ATOM 611 C CA . PRO A 1 81 ? 1.146 -8.652 6.394 1.00 94.12 81 PRO A CA 1
ATOM 612 C C . PRO A 1 81 ? -0.018 -8.925 5.423 1.00 94.12 81 PRO A C 1
ATOM 614 O O . PRO A 1 81 ? -0.613 -8.002 4.863 1.00 94.12 81 PRO A O 1
ATOM 617 N N . ASP A 1 82 ? -0.390 -10.198 5.280 1.00 92.62 82 ASP A N 1
ATOM 618 C CA . ASP A 1 82 ? -1.580 -10.583 4.517 1.00 92.62 82 ASP A CA 1
ATOM 619 C C . ASP A 1 82 ? -2.829 -10.602 5.405 1.00 92.62 82 ASP A C 1
ATOM 621 O O . ASP A 1 82 ? -3.453 -11.629 5.657 1.00 92.62 82 ASP A O 1
ATOM 625 N N . LEU A 1 83 ? -3.170 -9.430 5.931 1.00 90.94 83 LEU A N 1
ATOM 626 C CA . LEU A 1 83 ? -4.408 -9.212 6.666 1.00 90.94 83 LEU A CA 1
ATOM 627 C C . LEU A 1 83 ? -5.127 -7.971 6.138 1.00 90.94 83 LEU A C 1
ATOM 629 O O . LEU A 1 83 ? -4.546 -7.147 5.424 1.00 90.94 83 LEU A O 1
ATOM 633 N N . LYS A 1 84 ? -6.429 -7.900 6.408 1.00 92.31 84 LYS A N 1
ATOM 634 C CA . LYS A 1 84 ? -7.293 -6.794 5.992 1.00 92.31 84 LYS A CA 1
ATOM 635 C C . LYS A 1 84 ? -7.667 -5.989 7.236 1.00 92.31 84 LYS A C 1
ATOM 637 O O . LYS A 1 84 ? -8.402 -6.525 8.066 1.00 92.31 84 LYS A O 1
ATOM 642 N N . PRO A 1 85 ? -7.153 -4.759 7.396 1.00 93.81 85 PRO A N 1
ATOM 643 C CA . PRO A 1 85 ? -7.498 -3.935 8.542 1.00 93.81 85 PRO A CA 1
ATOM 644 C C . PRO A 1 85 ? -8.925 -3.402 8.402 1.00 93.81 85 PRO A C 1
ATOM 646 O O . PRO A 1 85 ? -9.380 -3.084 7.300 1.00 93.81 85 PRO A O 1
ATOM 649 N N . ILE A 1 86 ? -9.613 -3.268 9.531 1.00 93.69 86 ILE A N 1
ATOM 650 C CA . ILE A 1 86 ? -10.936 -2.646 9.615 1.00 93.69 86 ILE A CA 1
ATOM 651 C C . ILE A 1 86 ? -10.921 -1.519 10.645 1.00 93.69 86 ILE A C 1
ATOM 653 O O . ILE A 1 86 ? -10.141 -1.553 11.593 1.00 93.69 86 ILE A O 1
ATOM 657 N N . CYS A 1 87 ? -11.794 -0.532 10.468 1.00 93.81 87 CYS A N 1
ATOM 658 C CA . CYS A 1 87 ? -12.079 0.458 11.499 1.00 93.81 87 CYS A CA 1
ATOM 659 C C . CYS A 1 87 ? -13.330 0.040 12.268 1.00 93.81 87 CYS A C 1
ATOM 661 O O . CYS A 1 87 ? -14.399 -0.131 11.678 1.00 93.81 87 CYS A O 1
ATOM 663 N N . VAL A 1 88 ? -13.198 -0.106 13.579 1.00 92.06 88 VAL A N 1
ATOM 664 C CA . VAL A 1 88 ? -14.311 -0.355 14.501 1.00 92.06 88 VAL A CA 1
ATOM 665 C C . VAL A 1 88 ? -14.482 0.855 15.406 1.00 92.06 88 VAL A C 1
ATOM 667 O O . VAL A 1 88 ? -13.531 1.603 15.617 1.00 92.06 88 VAL A O 1
ATOM 670 N N . SER A 1 89 ? -15.683 1.087 15.934 1.00 88.38 89 SER A N 1
ATOM 671 C CA . SER A 1 89 ? -15.861 2.156 16.917 1.00 88.38 89 SER A CA 1
ATOM 672 C C . SER A 1 89 ? -15.209 1.775 18.246 1.00 88.38 89 SER A C 1
ATOM 674 O O . SER A 1 89 ? -15.376 0.654 18.731 1.00 88.38 89 SER A O 1
ATOM 676 N N . ASP A 1 90 ? -14.531 2.731 18.878 1.00 74.25 90 ASP A N 1
ATOM 677 C CA . ASP A 1 90 ? -13.874 2.535 20.179 1.00 74.25 90 ASP A CA 1
ATOM 678 C C . ASP A 1 90 ? -14.883 2.086 21.253 1.00 74.25 90 ASP A C 1
ATOM 680 O O . ASP A 1 90 ? -14.554 1.350 22.177 1.00 74.25 90 ASP A O 1
ATOM 684 N N . LEU A 1 91 ? -16.158 2.463 21.096 1.00 66.44 91 LEU A N 1
ATOM 685 C CA . LEU A 1 91 ? -17.263 2.057 21.971 1.00 66.44 91 LEU A CA 1
ATOM 686 C C . LEU A 1 91 ? -17.538 0.540 21.956 1.00 66.44 91 LEU A C 1
ATOM 688 O O . LEU A 1 91 ? -18.017 0.010 22.958 1.00 66.44 91 LEU A O 1
ATOM 692 N N . LEU A 1 92 ? -17.235 -0.162 20.858 1.00 59.38 92 LEU A N 1
ATOM 693 C CA . LEU A 1 92 ? -17.385 -1.621 20.751 1.00 59.38 92 LEU A CA 1
ATOM 694 C C . LEU A 1 92 ? -16.171 -2.373 21.327 1.00 59.38 92 LEU A C 1
ATOM 696 O O . LEU A 1 92 ? -16.331 -3.462 21.879 1.00 59.38 92 LEU A O 1
ATOM 700 N N . GLU A 1 93 ? -14.978 -1.775 21.273 1.00 54.84 93 GLU A N 1
ATOM 701 C CA . GLU A 1 93 ? -13.766 -2.293 21.931 1.00 54.84 93 GLU A CA 1
ATOM 702 C C . GLU A 1 93 ? -13.907 -2.304 23.461 1.00 54.84 93 GLU A C 1
ATOM 704 O O . GLU A 1 93 ? -13.591 -3.302 24.119 1.00 54.84 93 GLU A O 1
ATOM 709 N N . PHE A 1 94 ? -14.467 -1.231 24.036 1.00 54.59 94 PHE A N 1
ATOM 710 C CA . PHE A 1 94 ? -14.749 -1.168 25.474 1.00 54.59 94 PHE A CA 1
ATOM 711 C C . PHE A 1 94 ? -15.807 -2.183 25.913 1.00 54.59 94 PHE A C 1
ATOM 713 O O . PHE A 1 94 ? -15.657 -2.772 26.982 1.00 54.59 94 PHE A O 1
ATOM 720 N N . GLN A 1 95 ? -16.851 -2.425 25.111 1.00 56.19 95 GLN A N 1
ATOM 721 C CA . GLN A 1 95 ? -17.868 -3.431 25.439 1.00 56.19 95 GLN A CA 1
ATOM 722 C C . GLN A 1 95 ? -17.287 -4.846 25.450 1.00 56.19 95 GLN A C 1
ATOM 724 O O . GLN A 1 95 ? -17.541 -5.585 26.398 1.00 56.19 95 GLN A O 1
ATOM 729 N N . ASN A 1 96 ? -16.462 -5.217 24.469 1.00 54.22 96 ASN A N 1
ATOM 730 C CA . ASN A 1 96 ? -15.843 -6.545 24.443 1.00 54.22 96 ASN A CA 1
ATOM 731 C C . ASN A 1 96 ? -14.866 -6.764 25.607 1.00 54.22 96 ASN A C 1
ATOM 733 O O . ASN A 1 96 ? -14.879 -7.842 26.199 1.00 54.22 96 ASN A O 1
ATOM 737 N N . HIS A 1 97 ? -14.087 -5.749 25.999 1.00 58.50 97 HIS A N 1
ATOM 738 C CA . HIS A 1 97 ? -13.253 -5.820 27.205 1.00 58.50 97 HIS A CA 1
ATOM 739 C C . HIS A 1 97 ? -14.085 -5.916 28.491 1.00 58.50 97 HIS A C 1
ATOM 741 O O . HIS A 1 97 ? -13.741 -6.693 29.380 1.00 58.50 97 HIS A O 1
ATOM 747 N N . PHE A 1 98 ? -15.196 -5.177 28.594 1.00 55.66 98 PHE A N 1
ATOM 748 C CA . PHE A 1 98 ? -16.100 -5.272 29.744 1.00 55.66 98 PHE A CA 1
ATOM 749 C C . PHE A 1 98 ? -16.744 -6.656 29.849 1.00 55.66 98 PHE A C 1
ATOM 751 O O . PHE A 1 98 ? -16.771 -7.240 30.928 1.00 55.66 98 PHE A O 1
ATOM 758 N N . ILE A 1 99 ? -17.234 -7.206 28.736 1.00 58.03 99 ILE A N 1
ATOM 759 C CA . ILE A 1 99 ? -17.815 -8.552 28.701 1.00 58.03 99 ILE A CA 1
ATOM 760 C C . ILE A 1 99 ? -16.747 -9.606 29.022 1.00 58.03 99 ILE A C 1
ATOM 762 O O . ILE A 1 99 ? -17.013 -10.486 29.837 1.00 58.03 99 ILE A O 1
ATOM 766 N N . ALA A 1 100 ? -15.530 -9.486 28.477 1.00 58.44 100 ALA A N 1
ATOM 767 C CA . ALA A 1 100 ? -14.415 -10.374 28.809 1.00 58.44 100 ALA A CA 1
ATOM 768 C C . ALA A 1 100 ? -14.075 -10.335 30.312 1.00 58.44 100 ALA A C 1
ATOM 770 O O . ALA A 1 100 ? -13.963 -11.388 30.942 1.00 58.44 100 ALA A O 1
ATOM 771 N N . ALA A 1 101 ? -14.009 -9.141 30.909 1.00 58.75 101 ALA A N 1
ATOM 772 C CA . ALA A 1 101 ? -13.772 -8.962 32.340 1.00 58.75 101 ALA A CA 1
ATOM 773 C C . ALA A 1 101 ? -14.912 -9.533 33.206 1.00 58.75 101 ALA A C 1
ATOM 775 O O . ALA A 1 101 ? -14.648 -10.156 34.233 1.00 58.75 101 ALA A O 1
ATOM 776 N N . LEU A 1 102 ? -16.173 -9.391 32.779 1.00 57.69 102 LEU A N 1
ATOM 777 C CA . LEU A 1 102 ? -17.330 -9.986 33.462 1.00 57.69 102 LEU A CA 1
ATOM 778 C C . LEU A 1 102 ? -17.336 -11.519 33.362 1.00 57.69 102 LEU A C 1
ATOM 780 O O . LEU A 1 102 ? -17.694 -12.192 34.325 1.00 57.69 102 LEU A O 1
ATOM 784 N N . THR A 1 103 ? -16.893 -12.095 32.240 1.00 55.56 103 THR A N 1
ATOM 785 C CA . THR A 1 103 ? -16.768 -13.558 32.088 1.00 55.56 103 THR A CA 1
ATOM 786 C C . THR A 1 103 ? -15.599 -14.171 32.866 1.00 55.56 103 THR A C 1
ATOM 788 O O . THR A 1 103 ? -15.575 -15.385 33.055 1.00 55.56 103 THR A O 1
ATOM 791 N N . GLN A 1 104 ? -14.646 -13.355 33.327 1.00 58.28 104 GLN A N 1
ATOM 792 C CA . GLN A 1 104 ? -13.496 -13.774 34.136 1.00 58.28 104 GLN A CA 1
ATOM 793 C C . GLN A 1 104 ? -13.734 -13.642 35.646 1.00 58.28 104 GLN A C 1
ATOM 795 O O . GLN A 1 104 ? -12.871 -14.037 36.432 1.00 58.28 104 GLN A O 1
ATOM 800 N N . MET A 1 105 ? -14.889 -13.121 36.072 1.00 49.72 105 MET A N 1
ATOM 801 C CA . MET A 1 105 ? -15.262 -13.149 37.483 1.00 49.72 105 MET A CA 1
ATOM 802 C C . MET A 1 105 ? -15.543 -14.604 37.896 1.00 49.72 105 MET A C 1
ATOM 804 O O . MET A 1 105 ? -16.359 -15.270 37.248 1.00 49.72 105 MET A O 1
ATOM 808 N N . PRO A 1 106 ? -14.872 -15.139 38.937 1.00 50.34 106 PRO A N 1
ATOM 809 C CA . PRO A 1 106 ? -15.194 -16.465 39.443 1.00 50.34 106 PRO A CA 1
ATOM 810 C C . PRO A 1 106 ? -16.653 -16.456 39.898 1.00 50.34 106 PRO A C 1
ATOM 812 O O . PRO A 1 106 ? -17.082 -15.541 40.597 1.0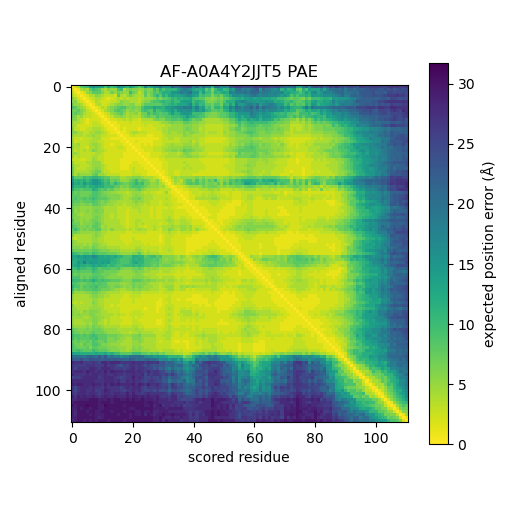0 50.34 106 PRO A O 1
ATOM 815 N N . LYS A 1 107 ? -17.427 -17.460 39.471 1.00 53.59 107 LYS A N 1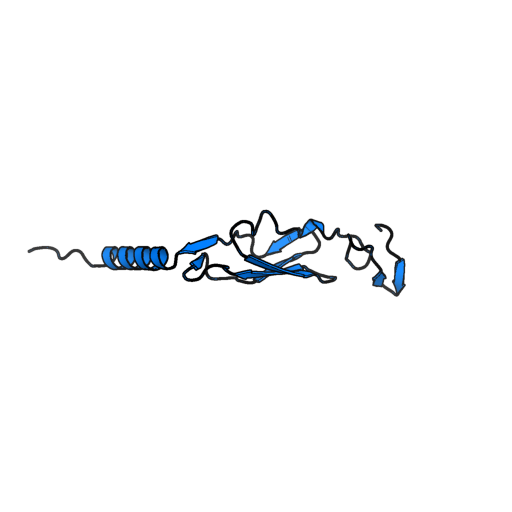
ATOM 816 C CA . LYS A 1 107 ? -18.774 -17.680 39.999 1.00 53.59 107 LYS A CA 1
ATOM 817 C C . LYS A 1 107 ? -18.639 -17.847 41.510 1.00 53.59 107 LYS A C 1
ATOM 819 O O . LYS A 1 107 ? -18.011 -18.806 41.949 1.00 53.59 107 LYS A O 1
ATOM 824 N N . GLU A 1 108 ? -19.172 -16.903 42.279 1.00 55.62 108 GLU A N 1
ATOM 825 C CA . GLU A 1 108 ? -19.326 -17.052 43.722 1.00 55.62 108 GLU A CA 1
ATOM 826 C C . GLU A 1 108 ? -20.234 -18.271 43.939 1.00 55.62 108 GLU A C 1
ATOM 828 O O . GLU A 1 108 ? -21.418 -18.259 43.601 1.00 55.62 108 GLU A O 1
ATOM 833 N N . GLU A 1 109 ? -19.625 -19.382 44.351 1.00 50.97 109 GLU A N 1
ATOM 834 C CA . GLU A 1 109 ? -20.313 -20.620 44.688 1.00 50.97 109 GLU A CA 1
ATOM 835 C C . GLU A 1 109 ? -20.981 -20.420 46.048 1.00 50.97 109 GLU A C 1
ATOM 837 O O . GLU A 1 109 ? -20.328 -20.468 47.089 1.00 50.97 109 GLU A O 1
ATOM 842 N N . ASP A 1 110 ? -22.280 -20.126 45.996 1.00 51.25 110 ASP A N 1
ATOM 843 C CA . ASP A 1 110 ? -23.193 -20.035 47.133 1.00 51.25 110 ASP A CA 1
ATOM 844 C C . ASP A 1 110 ? -23.133 -21.338 47.955 1.00 51.25 110 ASP A C 1
ATOM 846 O O . ASP A 1 110 ? -23.553 -22.408 47.497 1.00 51.25 110 ASP A O 1
ATOM 850 N N . ARG A 1 111 ? -22.549 -21.257 49.155 1.00 44.28 111 ARG A N 1
ATOM 851 C CA . ARG A 1 111 ? -22.671 -22.254 50.223 1.00 44.28 111 ARG A CA 1
ATOM 852 C C . ARG A 1 111 ? -22.762 -21.568 51.579 1.00 44.28 111 ARG A C 1
ATOM 854 O O . ARG A 1 111 ? -21.884 -20.728 51.871 1.00 44.28 111 ARG A O 1
#

Foldseek 3Di:
DQPWDAPDVLPTHEDPQAAASRRPFGPCLAPCCVQAVQWDKDWDDDNFWIKIFTHHPDPQKAKVVNDDRIWIAGRNSDIPPPHRIHIDGNVVVVVVVVVVVVVPPPPPPDD